Protein AF-A0A453QK37-F1 (afdb_monomer)

Structure (mmCIF, N/CA/C/O backbone):
data_AF-A0A453QK37-F1
#
_entry.id   AF-A0A453QK37-F1
#
loop_
_atom_site.group_PDB
_atom_site.id
_atom_site.type_symbol
_atom_site.label_atom_id
_atom_site.label_alt_id
_atom_site.label_comp_id
_atom_site.label_asym_id
_atom_site.label_entity_id
_atom_site.label_seq_id
_atom_site.pdbx_PDB_ins_code
_atom_site.Cartn_x
_atom_site.Cartn_y
_atom_site.Cartn_z
_atom_site.occupancy
_atom_site.B_iso_or_equiv
_atom_site.auth_seq_id
_atom_site.auth_comp_id
_atom_site.auth_asym_id
_atom_site.auth_atom_id
_atom_site.pdbx_PDB_model_num
ATOM 1 N N . GLU A 1 1 ? -1.946 8.712 14.265 1.00 88.38 1 GLU A N 1
ATOM 2 C CA . GLU A 1 1 ? -2.776 9.802 14.819 1.00 88.38 1 GLU A CA 1
ATOM 3 C C . GLU A 1 1 ? -3.405 10.683 13.738 1.00 88.38 1 GLU A C 1
ATOM 5 O O . GLU A 1 1 ? -4.613 10.623 13.599 1.00 88.38 1 GLU A O 1
ATOM 10 N N . TYR A 1 2 ? -2.638 11.399 12.899 1.00 96.38 2 TYR A N 1
ATOM 11 C CA . TYR A 1 2 ? -3.199 12.282 11.849 1.00 96.38 2 TYR A CA 1
ATOM 12 C C . TYR A 1 2 ? -4.287 11.630 10.977 1.00 96.38 2 TYR A C 1
ATOM 14 O O . TYR A 1 2 ? -5.367 12.189 10.827 1.00 96.38 2 TYR A O 1
ATOM 22 N N . ALA A 1 3 ? -4.012 10.445 10.418 1.00 96.50 3 ALA A N 1
ATOM 23 C CA . ALA A 1 3 ? -4.957 9.732 9.557 1.00 96.50 3 ALA A CA 1
ATOM 24 C C . ALA A 1 3 ? -6.225 9.278 10.305 1.00 96.50 3 ALA A C 1
ATOM 26 O O . ALA A 1 3 ? -7.317 9.393 9.760 1.00 96.50 3 ALA A O 1
ATOM 27 N N . ASN A 1 4 ? -6.086 8.848 11.566 1.00 95.31 4 ASN A N 1
ATOM 28 C CA . ASN A 1 4 ? -7.219 8.479 12.423 1.00 95.31 4 ASN A CA 1
ATOM 29 C C . ASN A 1 4 ? -8.080 9.704 12.756 1.00 95.31 4 ASN A C 1
ATOM 31 O O . ASN A 1 4 ? -9.294 9.647 12.620 1.00 95.31 4 ASN A O 1
ATOM 35 N N . ASN A 1 5 ? -7.456 10.833 13.104 1.00 97.62 5 ASN A N 1
ATOM 36 C CA . ASN A 1 5 ? -8.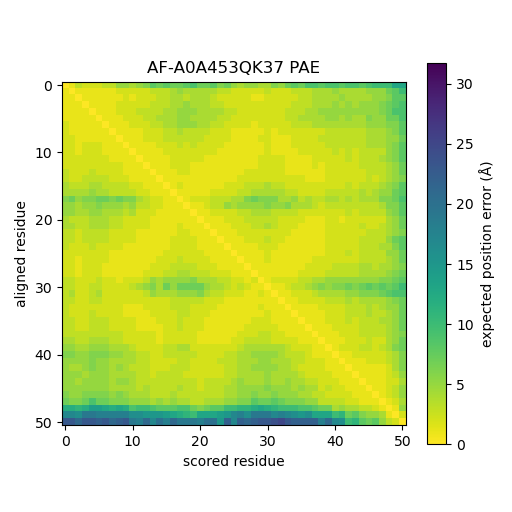160 12.082 13.423 1.00 97.62 5 ASN A CA 1
ATOM 37 C C . ASN A 1 5 ? -8.866 12.696 12.203 1.00 97.62 5 ASN A C 1
ATOM 39 O O . ASN A 1 5 ? -9.702 13.581 12.359 1.00 97.62 5 ASN A O 1
ATOM 43 N N . ARG A 1 6 ? -8.499 12.267 10.989 1.00 97.56 6 ARG A N 1
ATOM 44 C CA . ARG A 1 6 ? -9.150 12.650 9.730 1.00 97.56 6 ARG A CA 1
ATOM 45 C C . ARG A 1 6 ? -10.072 11.574 9.167 1.00 97.56 6 ARG A C 1
ATOM 47 O O . ARG A 1 6 ? -10.514 11.715 8.032 1.00 97.56 6 ARG A O 1
ATOM 54 N N . GLU A 1 7 ? -10.336 10.524 9.939 1.00 97.31 7 G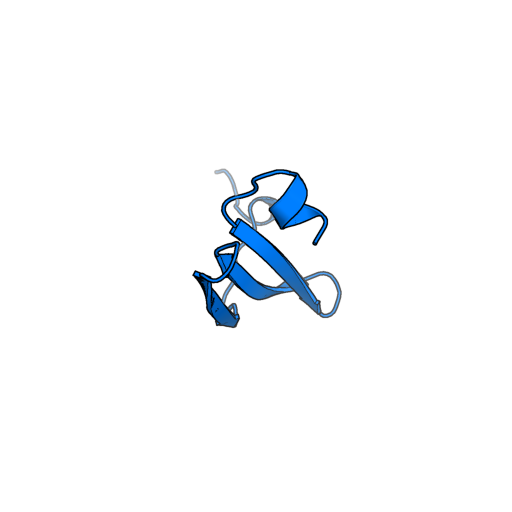LU A N 1
ATOM 55 C CA . GLU A 1 7 ? -11.281 9.465 9.580 1.00 97.31 7 G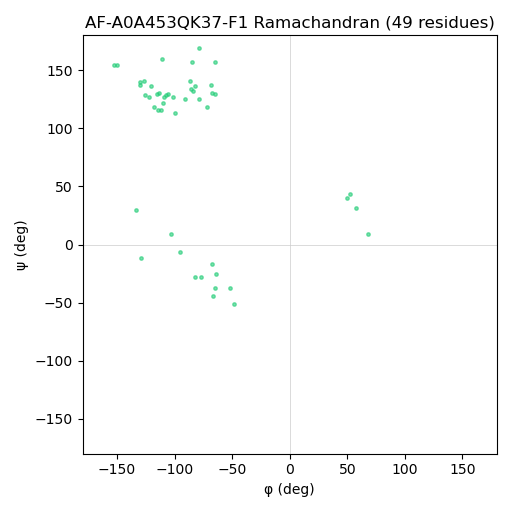LU A CA 1
ATOM 56 C C . GLU A 1 7 ? -10.936 8.761 8.254 1.00 97.31 7 GLU A C 1
ATOM 58 O O . GLU A 1 7 ? -11.809 8.286 7.528 1.00 97.31 7 GLU A O 1
ATOM 63 N N . PHE A 1 8 ? -9.645 8.661 7.914 1.00 98.19 8 PHE A N 1
ATOM 64 C CA . PHE A 1 8 ? -9.229 7.815 6.798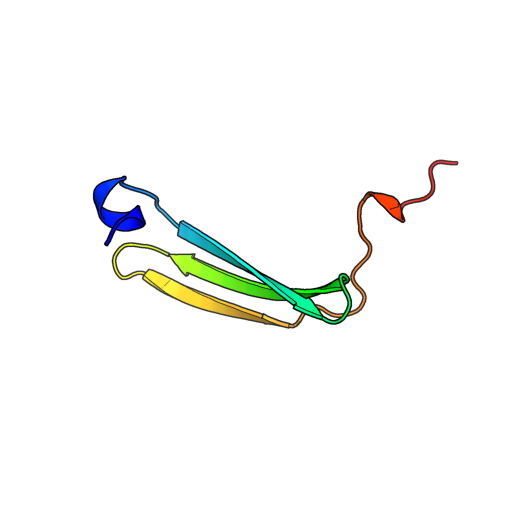 1.00 98.19 8 PHE A CA 1
ATOM 65 C C . PHE A 1 8 ? -9.440 6.343 7.146 1.00 98.19 8 PHE A C 1
ATOM 67 O O . PHE A 1 8 ? -9.089 5.889 8.232 1.00 98.19 8 PHE A O 1
ATOM 74 N N . THR A 1 9 ? -9.956 5.575 6.190 1.00 98.12 9 THR A N 1
ATOM 75 C CA . THR A 1 9 ? -10.222 4.141 6.375 1.00 98.12 9 THR A CA 1
ATOM 76 C C . THR A 1 9 ? -8.974 3.287 6.177 1.00 98.12 9 THR A C 1
ATOM 78 O O . THR A 1 9 ? -8.851 2.212 6.763 1.00 98.12 9 THR A O 1
ATOM 81 N N . SER A 1 10 ? -8.038 3.762 5.351 1.00 97.75 10 SER A N 1
ATOM 82 C CA . SER A 1 10 ? -6.795 3.065 5.038 1.00 97.75 10 SER A CA 1
ATOM 83 C C . SER A 1 10 ? -5.681 4.044 4.669 1.00 97.75 10 SER A C 1
ATOM 85 O O . SER A 1 10 ? -5.930 5.130 4.144 1.00 97.75 10 SER A O 1
ATOM 87 N N . VAL A 1 11 ? -4.437 3.622 4.878 1.00 97.56 11 VAL A N 1
ATOM 88 C CA . VAL A 1 11 ? -3.224 4.286 4.386 1.00 97.56 11 VAL A CA 1
ATOM 89 C C . VAL A 1 11 ? -2.463 3.311 3.499 1.00 97.56 11 VAL A C 1
ATOM 91 O O . VAL A 1 11 ? -2.309 2.140 3.843 1.00 97.56 11 VAL A O 1
ATOM 94 N N . MET A 1 12 ? -1.966 3.802 2.363 1.00 98.00 12 MET A N 1
ATOM 95 C CA . MET A 1 12 ? -1.089 3.044 1.478 1.00 98.00 12 MET A CA 1
ATOM 96 C C . MET A 1 12 ? 0.304 3.666 1.465 1.00 98.00 12 MET A C 1
ATOM 98 O O . MET A 1 12 ? 0.445 4.867 1.240 1.00 98.00 12 MET A O 1
ATOM 102 N N . VAL A 1 13 ? 1.331 2.845 1.666 1.00 97.69 13 VAL A N 1
ATOM 103 C CA . VAL A 1 13 ? 2.733 3.247 1.509 1.00 97.69 13 VAL A CA 1
ATOM 104 C C . VAL A 1 13 ? 3.294 2.565 0.274 1.00 97.69 13 VAL A C 1
ATOM 106 O O . VAL A 1 13 ? 3.222 1.343 0.146 1.00 97.69 13 VAL A O 1
ATOM 109 N N . VAL A 1 14 ? 3.867 3.361 -0.626 1.00 97.44 14 VAL A N 1
ATOM 110 C CA . VAL A 1 14 ? 4.584 2.870 -1.803 1.00 97.44 14 VAL A CA 1
ATOM 111 C C . VAL A 1 14 ? 6.073 2.921 -1.503 1.00 97.44 14 VAL A C 1
ATOM 113 O O . VAL A 1 14 ? 6.636 4.003 -1.340 1.00 97.44 14 VAL A O 1
ATOM 116 N N . HIS A 1 15 ? 6.710 1.757 -1.419 1.00 97.69 15 HIS A N 1
ATOM 117 C CA . HIS A 1 15 ? 8.161 1.674 -1.338 1.00 97.69 15 HIS A CA 1
ATOM 118 C C . HIS A 1 15 ? 8.749 1.666 -2.752 1.00 97.69 15 HIS A C 1
ATOM 120 O O . HIS A 1 15 ? 8.193 1.056 -3.670 1.00 97.69 15 HIS A O 1
ATOM 126 N N . THR A 1 16 ? 9.870 2.363 -2.925 1.00 96.00 16 THR A N 1
ATOM 127 C CA . THR A 1 16 ? 10.569 2.456 -4.207 1.00 96.00 16 THR A CA 1
ATOM 128 C C . THR A 1 16 ? 12.042 2.151 -4.033 1.00 96.00 16 THR A C 1
ATOM 130 O O . THR A 1 16 ? 12.682 2.675 -3.121 1.00 96.00 16 THR A O 1
ATOM 133 N N . ASN A 1 17 ? 12.606 1.424 -4.984 1.00 94.31 17 ASN A N 1
ATOM 134 C CA . ASN A 1 17 ? 14.034 1.201 -5.105 1.00 94.31 17 ASN A CA 1
ATOM 135 C C . ASN A 1 17 ? 14.491 1.699 -6.478 1.00 94.31 17 ASN A C 1
ATOM 137 O O . ASN A 1 17 ? 13.907 1.354 -7.500 1.00 94.31 17 ASN A O 1
ATOM 141 N N . ARG A 1 18 ? 15.515 2.561 -6.519 1.00 93.56 18 ARG A N 1
ATOM 142 C CA . ARG A 1 18 ? 16.005 3.192 -7.765 1.00 93.56 18 ARG A CA 1
ATOM 143 C C . ARG A 1 18 ? 14.894 3.834 -8.619 1.00 93.56 18 ARG A C 1
ATOM 145 O O . ARG A 1 18 ? 14.950 3.781 -9.841 1.00 93.56 18 ARG A O 1
ATOM 152 N N . ARG A 1 19 ? 13.924 4.493 -7.968 1.00 91.62 19 ARG A N 1
ATOM 153 C CA . ARG A 1 19 ? 12.741 5.140 -8.585 1.00 91.62 19 ARG A CA 1
ATOM 154 C C . ARG A 1 19 ? 11.719 4.181 -9.211 1.00 91.62 19 ARG A C 1
ATOM 156 O O . ARG A 1 19 ? 10.774 4.653 -9.834 1.00 91.62 19 ARG A O 1
ATOM 163 N N . GLU A 1 20 ? 11.864 2.877 -9.002 1.00 93.06 20 GLU A N 1
ATOM 164 C CA . GLU A 1 20 ? 10.885 1.868 -9.403 1.00 93.06 20 GLU A CA 1
ATOM 165 C C . GLU A 1 20 ? 10.161 1.324 -8.156 1.00 93.06 20 GLU A C 1
ATOM 167 O O . GLU A 1 20 ? 10.828 0.965 -7.179 1.00 93.06 20 GLU A O 1
ATOM 172 N N . PRO A 1 21 ? 8.815 1.289 -8.126 1.00 96.62 21 PRO A N 1
ATOM 173 C CA . PRO A 1 21 ? 8.075 0.695 -7.017 1.00 96.62 21 PRO A CA 1
ATOM 174 C C . PRO A 1 21 ? 8.327 -0.811 -6.915 1.00 96.62 21 PRO A C 1
ATOM 176 O O . PRO A 1 21 ? 8.169 -1.540 -7.893 1.00 96.62 21 PRO A O 1
ATOM 179 N N . ASP A 1 22 ? 8.672 -1.292 -5.724 1.00 97.12 22 ASP A N 1
ATOM 180 C CA . ASP A 1 22 ? 8.992 -2.706 -5.479 1.00 97.12 22 ASP A CA 1
ATOM 181 C C . ASP A 1 22 ? 8.221 -3.318 -4.296 1.00 97.12 22 ASP A C 1
ATOM 183 O O . ASP A 1 22 ? 8.181 -4.545 -4.164 1.00 97.12 22 ASP A O 1
ATOM 187 N N . ALA A 1 23 ? 7.545 -2.507 -3.475 1.00 97.88 23 ALA A N 1
ATOM 188 C CA . ALA A 1 23 ? 6.639 -2.994 -2.439 1.00 97.88 23 ALA A CA 1
ATOM 189 C C . ALA A 1 23 ? 5.490 -2.021 -2.132 1.00 97.88 23 ALA A C 1
ATOM 191 O O . ALA A 1 23 ? 5.600 -0.807 -2.321 1.00 97.88 23 ALA A O 1
ATOM 192 N N . LEU A 1 24 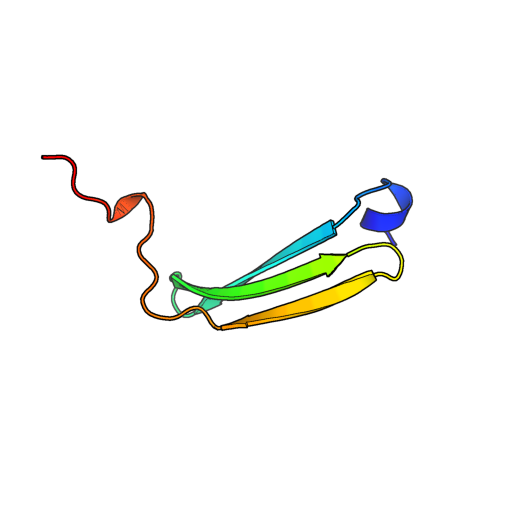? 4.387 -2.577 -1.626 1.00 97.94 24 LEU A N 1
ATOM 193 C CA . LEU A 1 24 ? 3.237 -1.835 -1.113 1.00 97.94 24 LEU A CA 1
ATOM 194 C C . LEU A 1 24 ? 2.912 -2.283 0.306 1.00 97.94 24 LEU A C 1
ATOM 196 O O . LEU A 1 24 ? 2.926 -3.476 0.615 1.00 97.94 24 LEU A O 1
ATOM 200 N N . LEU A 1 25 ? 2.545 -1.317 1.137 1.00 98.06 25 LEU A N 1
ATOM 201 C CA . LEU A 1 25 ? 1.931 -1.545 2.434 1.00 98.06 25 LEU A CA 1
ATOM 202 C C . LEU A 1 25 ? 0.515 -0.985 2.407 1.00 98.06 25 LEU A C 1
ATOM 204 O O . LEU A 1 25 ? 0.336 0.171 2.030 1.00 98.06 25 LEU A O 1
ATOM 208 N N . ILE A 1 26 ? -0.471 -1.771 2.823 1.00 98.12 26 ILE A N 1
ATOM 209 C CA . ILE A 1 26 ? -1.845 -1.301 3.027 1.00 98.12 26 ILE A CA 1
ATOM 210 C C . ILE A 1 26 ? -2.176 -1.485 4.501 1.00 98.12 26 ILE A C 1
ATOM 212 O O . ILE A 1 26 ? -2.160 -2.608 4.997 1.00 98.12 26 ILE A O 1
ATOM 216 N N . ILE A 1 27 ? -2.460 -0.386 5.193 1.00 98.00 27 ILE A N 1
ATOM 217 C CA . ILE A 1 27 ? -2.817 -0.361 6.612 1.00 98.00 27 ILE A CA 1
ATOM 218 C C . ILE A 1 27 ? -4.276 0.057 6.697 1.00 98.00 27 ILE A C 1
ATOM 220 O O . ILE A 1 27 ? -4.605 1.184 6.327 1.00 98.00 27 ILE A O 1
ATOM 224 N N . ASN A 1 28 ? -5.143 -0.823 7.187 1.00 98.06 28 ASN A N 1
ATOM 225 C CA . ASN A 1 28 ? -6.513 -0.437 7.504 1.00 98.06 28 ASN A CA 1
ATOM 226 C C . ASN A 1 28 ? -6.544 0.216 8.886 1.00 98.06 28 ASN A C 1
ATOM 228 O O . ASN A 1 28 ? -5.896 -0.247 9.819 1.00 98.06 28 ASN A O 1
ATOM 232 N N . LEU A 1 29 ? -7.282 1.310 9.009 1.00 97.88 29 LEU A N 1
ATOM 233 C CA . LEU A 1 29 ? -7.352 2.132 10.211 1.00 97.88 29 LEU A CA 1
ATOM 234 C C . LEU A 1 29 ? -8.736 2.020 10.874 1.00 97.88 29 LEU A C 1
ATOM 236 O O . LEU A 1 29 ? -9.695 1.627 10.208 1.00 97.88 29 LEU A O 1
ATOM 240 N N . PRO A 1 30 ? -8.855 2.353 12.175 1.00 95.88 30 PRO A N 1
ATOM 241 C CA . PRO A 1 30 ? -7.780 2.792 13.077 1.00 95.88 30 PRO A CA 1
ATOM 242 C C . PRO A 1 30 ? -6.880 1.659 13.594 1.00 95.88 30 PRO A C 1
ATOM 244 O O . PRO A 1 30 ? -5.705 1.896 13.861 1.00 95.88 30 PRO A O 1
ATOM 247 N N . GLU A 1 31 ? -7.415 0.442 13.687 1.00 94.50 31 GLU A N 1
ATOM 248 C CA . GLU A 1 31 ? -6.772 -0.750 14.273 1.00 94.50 31 GLU A CA 1
ATOM 249 C C . GLU A 1 31 ? -6.947 -1.973 13.352 1.00 94.50 31 GLU A C 1
ATOM 251 O O . GLU A 1 31 ? -7.065 -3.117 13.787 1.00 94.50 31 GLU A O 1
ATOM 256 N N . GLY A 1 32 ? -7.036 -1.721 12.047 1.00 95.31 32 GLY A N 1
ATOM 257 C CA . GLY A 1 32 ? -7.198 -2.760 11.045 1.00 95.31 32 GLY A CA 1
ATOM 258 C C . GLY A 1 32 ? -5.885 -3.480 10.719 1.00 95.31 32 GLY A C 1
ATOM 259 O O . GLY A 1 32 ? -4.793 -3.059 11.110 1.00 95.31 32 GLY A O 1
ATOM 260 N N . PRO A 1 33 ? -5.969 -4.593 9.974 1.00 98.12 33 PRO A N 1
ATOM 261 C CA . PRO A 1 33 ? -4.792 -5.356 9.597 1.00 98.12 33 PRO A CA 1
ATOM 262 C C . PRO A 1 33 ? -3.872 -4.555 8.671 1.00 98.12 33 PRO A C 1
ATOM 264 O O . PRO A 1 33 ? -4.296 -3.651 7.946 1.00 98.12 33 PRO A O 1
ATOM 267 N N . THR A 1 34 ? -2.602 -4.955 8.659 1.00 98.19 34 THR A N 1
ATOM 268 C CA . THR A 1 34 ? -1.607 -4.459 7.709 1.00 98.19 34 THR A CA 1
ATOM 269 C C . THR A 1 34 ? -1.230 -5.556 6.724 1.00 98.19 34 THR A C 1
ATOM 271 O O . THR A 1 34 ? -0.729 -6.610 7.115 1.00 98.19 34 THR A O 1
ATOM 274 N N . ALA A 1 35 ? -1.425 -5.293 5.437 1.00 98.31 35 ALA A N 1
ATOM 275 C CA . ALA A 1 35 ? -1.023 -6.179 4.358 1.00 98.31 35 ALA A CA 1
ATOM 276 C C . ALA A 1 35 ? 0.275 -5.683 3.707 1.00 98.31 35 ALA A C 1
ATOM 278 O O . ALA A 1 35 ? 0.369 -4.529 3.286 1.00 98.31 35 ALA A O 1
ATOM 279 N N . HIS A 1 36 ? 1.264 -6.573 3.616 1.00 98.12 36 HIS A N 1
ATOM 280 C CA . HIS A 1 36 ? 2.550 -6.319 2.969 1.00 98.12 36 HIS A CA 1
ATOM 281 C C . HIS A 1 36 ? 2.602 -7.041 1.623 1.00 98.12 36 HIS A C 1
ATOM 283 O O . HIS A 1 36 ? 2.372 -8.249 1.555 1.00 98.12 36 HIS A O 1
ATOM 289 N N . PHE A 1 37 ? 2.966 -6.323 0.565 1.00 97.88 37 PHE A N 1
ATOM 290 C CA . PHE A 1 37 ? 3.099 -6.874 -0.778 1.00 97.88 37 PHE A CA 1
ATOM 291 C C . PHE A 1 37 ? 4.483 -6.581 -1.337 1.00 97.88 37 PHE A C 1
ATOM 293 O O . PHE A 1 37 ? 4.901 -5.427 -1.396 1.00 97.88 37 PHE A O 1
ATOM 300 N N . LYS A 1 38 ? 5.167 -7.620 -1.824 1.00 97.19 38 LYS A N 1
ATOM 301 C CA . LYS A 1 38 ? 6.327 -7.465 -2.704 1.00 97.19 38 LYS A CA 1
ATOM 302 C C . LYS A 1 38 ? 5.845 -7.462 -4.149 1.00 97.19 38 LYS A C 1
ATOM 304 O O . LYS A 1 38 ? 5.184 -8.405 -4.584 1.00 97.19 38 LYS A O 1
ATOM 309 N N . LEU A 1 39 ? 6.189 -6.424 -4.898 1.00 96.38 39 LEU A N 1
ATOM 310 C CA . LEU A 1 39 ? 5.813 -6.312 -6.299 1.00 96.38 39 LEU A CA 1
ATOM 311 C C . LEU A 1 39 ? 6.818 -7.066 -7.167 1.00 96.38 39 LEU A C 1
ATOM 313 O O . LEU A 1 39 ? 8.031 -6.935 -7.024 1.00 96.38 39 LEU A O 1
ATOM 317 N N . SER A 1 40 ? 6.293 -7.880 -8.077 1.00 93.56 40 SER A N 1
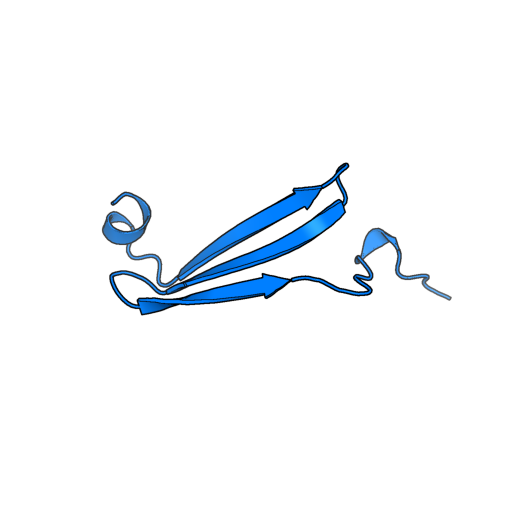ATOM 318 C CA . SER A 1 40 ? 7.079 -8.668 -9.024 1.00 93.56 40 SER A CA 1
ATOM 319 C C . SER A 1 40 ? 6.524 -8.437 -10.421 1.00 93.56 40 SER A C 1
ATOM 321 O O . SER A 1 40 ? 5.308 -8.451 -10.588 1.00 93.56 40 SER A O 1
ATOM 323 N N . LYS A 1 41 ? 7.398 -8.259 -11.422 1.00 92.75 41 LYS A N 1
ATOM 324 C CA . LYS A 1 41 ? 6.999 -8.036 -12.827 1.00 92.75 41 LYS A CA 1
ATOM 325 C C . LYS A 1 41 ? 5.989 -6.882 -12.992 1.00 92.75 41 LYS A C 1
ATOM 327 O O . LYS A 1 41 ? 5.000 -7.014 -13.708 1.00 92.75 41 LYS A O 1
ATOM 332 N N . LEU A 1 42 ? 6.227 -5.766 -12.300 1.00 92.88 42 LEU A N 1
ATOM 333 C CA . LEU A 1 42 ? 5.377 -4.580 -12.377 1.00 92.88 42 LEU A CA 1
ATOM 334 C C . LEU A 1 42 ? 5.470 -3.943 -13.773 1.00 92.88 42 LEU A C 1
ATOM 336 O O . LEU A 1 42 ? 6.568 -3.700 -14.265 1.00 92.88 42 LEU A O 1
ATOM 340 N N . VAL A 1 43 ? 4.321 -3.650 -14.383 1.00 92.81 43 VAL A N 1
ATOM 341 C CA . VAL A 1 43 ? 4.213 -2.844 -15.608 1.00 92.81 43 VAL A CA 1
ATOM 342 C C . VAL A 1 43 ? 3.470 -1.567 -15.243 1.00 92.81 43 VAL A C 1
ATOM 344 O O . VAL A 1 43 ? 2.312 -1.622 -14.825 1.00 92.81 43 VAL A O 1
ATOM 347 N N . LEU A 1 44 ? 4.135 -0.417 -15.352 1.00 92.56 44 LEU A N 1
ATOM 348 C CA . LEU A 1 44 ? 3.520 0.868 -15.033 1.00 92.56 44 LEU A CA 1
ATOM 349 C C . LEU A 1 44 ? 2.747 1.402 -16.235 1.00 92.56 44 LEU A C 1
ATOM 351 O O . LEU A 1 44 ? 3.053 1.095 -17.384 1.00 92.56 44 LEU A O 1
ATOM 355 N N . ARG A 1 45 ? 1.775 2.285 -15.977 1.00 92.00 45 ARG A N 1
ATOM 356 C CA . ARG A 1 45 ? 0.959 2.910 -17.032 1.00 92.00 45 ARG A CA 1
ATOM 357 C C . ARG A 1 45 ? 1.801 3.550 -18.144 1.00 92.00 45 ARG A C 1
ATOM 359 O O . ARG A 1 45 ? 1.409 3.475 -19.301 1.00 92.00 45 ARG A O 1
ATOM 366 N N . LYS A 1 46 ? 2.938 4.165 -17.794 1.00 90.50 46 LYS A N 1
ATOM 367 C CA . LYS A 1 46 ? 3.876 4.803 -18.739 1.00 90.50 46 LYS A CA 1
ATOM 368 C C . LYS A 1 46 ? 4.534 3.807 -19.710 1.00 90.50 46 LYS A C 1
ATOM 370 O O . LYS A 1 46 ? 4.948 4.209 -20.788 1.00 90.50 46 LYS A O 1
ATOM 375 N N . ASP A 1 47 ? 4.627 2.536 -19.320 1.00 91.44 47 ASP A N 1
ATOM 376 C CA . ASP A 1 47 ? 5.313 1.480 -20.072 1.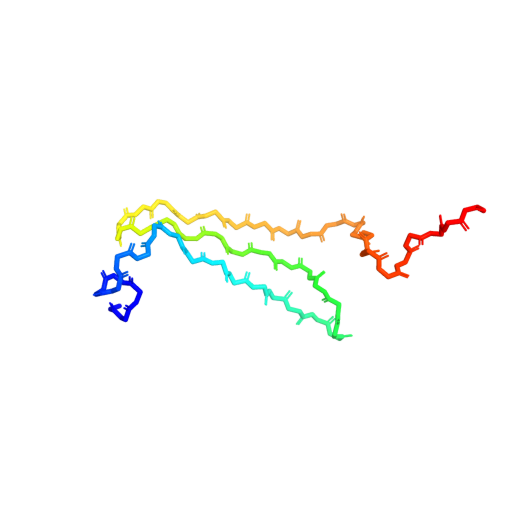00 91.44 47 ASP A CA 1
ATOM 377 C C . ASP A 1 47 ? 4.340 0.672 -20.952 1.00 91.44 47 ASP A C 1
ATOM 379 O O . ASP A 1 47 ? 4.760 -0.166 -21.753 1.00 91.44 47 ASP A O 1
ATOM 383 N N . ILE A 1 48 ? 3.030 0.922 -20.824 1.00 94.62 48 ILE A N 1
ATOM 384 C CA . ILE A 1 48 ? 2.002 0.323 -21.678 1.00 94.62 48 ILE A CA 1
ATOM 385 C C . ILE A 1 48 ? 2.104 0.952 -23.070 1.00 94.62 48 ILE A C 1
ATOM 387 O O . ILE A 1 48 ? 1.906 2.155 -23.240 1.00 94.62 48 ILE A O 1
ATOM 391 N N . LYS A 1 49 ? 2.388 0.127 -24.081 1.00 90.56 49 LYS A N 1
ATOM 392 C CA . LYS A 1 49 ? 2.378 0.551 -25.485 1.00 90.56 49 LYS A CA 1
ATOM 393 C C . LYS A 1 49 ? 0.936 0.604 -25.993 1.00 90.56 49 LYS A C 1
ATOM 395 O O . LYS A 1 49 ? 0.233 -0.401 -25.920 1.00 90.56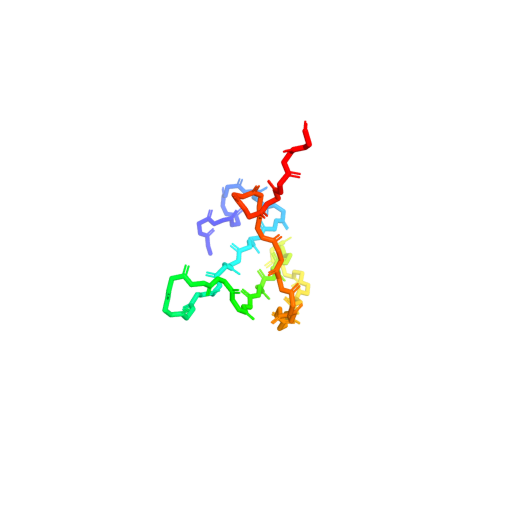 49 LYS A O 1
ATOM 400 N N . PHE A 1 50 ? 0.517 1.750 -26.522 1.00 84.19 50 PHE A N 1
ATOM 401 C CA . PHE A 1 50 ? -0.684 1.840 -27.354 1.00 84.19 50 PHE A CA 1
ATOM 402 C C . PHE A 1 50 ? -0.288 1.499 -28.796 1.00 84.19 50 PHE A C 1
ATOM 404 O O . PHE A 1 50 ? 0.768 1.943 -29.250 1.00 84.19 50 PHE A O 1
ATOM 411 N N . LEU A 1 51 ? -1.076 0.641 -29.450 1.00 68.38 51 LEU A N 1
ATOM 412 C CA . LEU A 1 51 ? -0.899 0.266 -30.858 1.00 68.38 51 LEU A CA 1
ATOM 413 C C . LEU A 1 51 ? -1.338 1.400 -31.786 1.00 68.38 51 LEU A C 1
ATOM 415 O O . LEU A 1 51 ? -2.335 2.074 -31.437 1.00 68.38 51 LEU A O 1
#

Mean predicted aligned error: 3.41 Å

Secondary structure (DSSP, 8-state):
-HHHHTT-SEEEEEEEETTEEEEEEEEETTT--EEEEE--S---GGGPPP-

Nearest PDB structures (foldseek):
  6cb1-assembly1_I  TM=9.035E-01  e=6.202E-02  Saccharomyces cerevisiae BY4741
  6rxt-assembly1_CK  TM=9.301E-01  e=9.636E-02  Thermochaetoides thermophila
  8v84-assembly1_x  TM=9.324E-01  e=9.048E-02  Saccharomyces cerevisiae BY4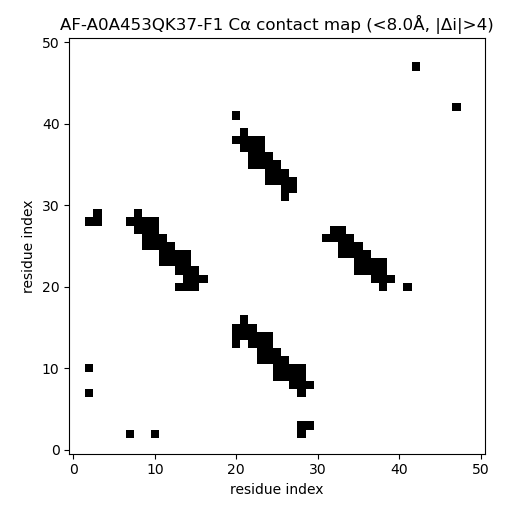741
  2qx2-assembly1_A  TM=6.368E-01  e=2.389E+00  Staphylococcus aureus subsp. aureus Mu50
  3bts-assembly1_B  TM=6.665E-01  e=7.903E+00  Saccharomyces cerevisiae

Solvent-accessible surface area (backbone atoms only — not comparable to full-atom values): 3320 Å² total; per-residue (Å²): 107,73,55,54,79,65,68,44,60,58,51,76,47,79,41,64,56,97,89,41,76,41,33,40,37,42,36,32,43,88,85,45,66,72,49,80,41,79,59,71,91,81,80,52,81,90,73,59,80,82,131

Radius of gyration: 14.53 Å; Cα contacts (8 Å, |Δi|>4): 64; chains: 1; bounding box: 27×21×46 Å

Organism: Aegilops tauschii subsp. strangulata (NCBI:txid200361)

Sequence (51 aa):
EYANNREFTSVMVVHTNRREPDALLIINLPEGPTAHFKLSKLVLRKDIKFL

InterPro domains:
  IPR007109 Brix domain [PS50833] (1-51)
  IPR044281 U3 snoRNP protein/Ribosome production factor 1 [PTHR22734] (1-49)

pLDDT: mean 95.02, std 4.82, range [68.38, 98.31]

Foldseek 3Di:
DVCVVVVPQWDKDFDDDPNHTFKIWIGGDDHGDIDIDGDDPDDDPVNDDDD